Protein AF-A0A073IWF9-F1 (afdb_monomer)

Secondary structure (DSSP, 8-state):
--------HHHHHHHHHHHHHHHHHHHHHHHHHHHHHT--SHHHHHHHHHHHHHHHHHHHHHHHHTT-HHHHHHHHHHHHHHHHHHTSTTTTSS---HHHHHHHHHHHHHHHHHHHHHHHHHH--

Sequence (125 aa):
MRDFAPFDPSLAEIIPAFIQTLERRVIHITSFALAAWDGETLQSVNGSLVGARELLAQIATEAAAAGYPAIGADAGFFIDRIDGYLDGPYADLAICPGDIVWWADYFAQTCYRLLESTQSDQAFG

Structure (mmCIF, N/CA/C/O backbone):
data_AF-A0A073IWF9-F1
#
_entry.id   AF-A0A073IWF9-F1
#
loop_
_atom_site.group_PDB
_atom_site.id
_atom_site.type_symbol
_atom_site.label_atom_id
_atom_site.label_alt_id
_atom_site.label_comp_id
_atom_site.label_asym_id
_atom_site.label_entity_id
_atom_site.label_seq_id
_atom_site.pdbx_PDB_ins_code
_atom_site.Cartn_x
_atom_site.Cartn_y
_atom_site.Cartn_z
_atom_site.occupancy
_atom_site.B_iso_or_equiv
_atom_site.auth_seq_id
_atom_site.auth_comp_id
_atom_site.auth_asym_id
_atom_site.auth_atom_id
_atom_site.pdbx_PDB_model_num
ATOM 1 N N . MET A 1 1 ? -34.729 -8.283 21.427 1.00 37.12 1 MET A N 1
ATOM 2 C CA . MET A 1 1 ? -33.655 -8.255 22.438 1.00 37.12 1 MET A CA 1
ATOM 3 C C . MET A 1 1 ? -32.393 -7.915 21.660 1.00 37.12 1 MET A C 1
ATOM 5 O O . MET A 1 1 ? -32.076 -8.666 20.752 1.00 37.12 1 MET A O 1
ATOM 9 N N . ARG A 1 2 ? -31.825 -6.711 21.824 1.00 44.34 2 ARG A N 1
ATOM 10 C CA . ARG A 1 2 ? -30.601 -6.324 21.100 1.00 44.34 2 ARG A CA 1
ATOM 11 C C . ARG A 1 2 ? -29.451 -7.112 21.721 1.00 44.34 2 ARG A C 1
ATOM 13 O O . ARG A 1 2 ? -29.218 -6.946 22.915 1.00 44.34 2 ARG A O 1
ATOM 20 N N . ASP A 1 3 ? -28.803 -7.965 20.937 1.00 47.59 3 ASP A N 1
ATOM 21 C CA . ASP A 1 3 ? -27.528 -8.566 21.316 1.00 47.59 3 ASP A CA 1
ATOM 22 C C . ASP A 1 3 ? -26.514 -7.435 21.480 1.00 47.59 3 ASP A C 1
ATOM 24 O O . ASP A 1 3 ? -26.097 -6.798 2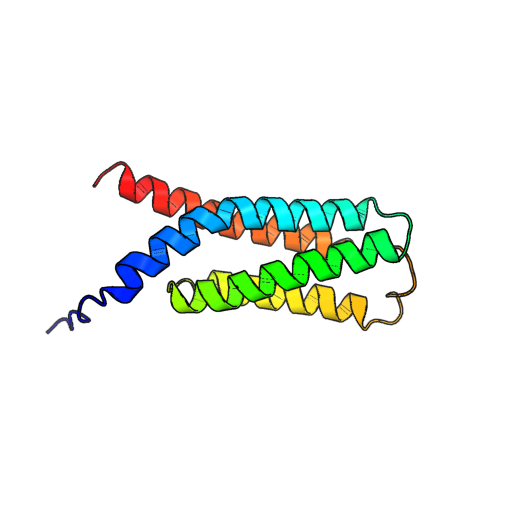0.513 1.00 47.59 3 ASP A O 1
ATOM 28 N N . PHE A 1 4 ? -26.167 -7.140 22.729 1.00 53.38 4 PHE A N 1
ATOM 29 C CA . PHE A 1 4 ? -24.946 -6.415 23.030 1.00 53.38 4 PHE A CA 1
ATOM 30 C C . PHE A 1 4 ? -23.817 -7.419 22.838 1.00 53.38 4 PHE A C 1
ATOM 32 O O . PHE A 1 4 ? -23.651 -8.324 23.657 1.00 53.38 4 PHE A O 1
ATOM 39 N N . ALA A 1 5 ? -23.077 -7.295 21.736 1.00 61.62 5 ALA A N 1
ATOM 40 C CA . ALA A 1 5 ? -21.813 -7.999 21.608 1.00 61.62 5 ALA A CA 1
ATOM 41 C C . ALA A 1 5 ? -20.957 -7.666 22.849 1.00 61.62 5 ALA A C 1
ATOM 43 O O . ALA A 1 5 ? -20.894 -6.492 23.237 1.00 61.62 5 ALA A O 1
ATOM 44 N N . PRO A 1 6 ? -20.363 -8.667 23.522 1.00 58.12 6 PRO A N 1
ATOM 45 C CA . PRO A 1 6 ? -19.529 -8.414 24.686 1.00 58.12 6 PRO A CA 1
ATOM 46 C C . PRO A 1 6 ? -18.359 -7.508 24.287 1.00 58.12 6 PRO A C 1
ATOM 48 O O . PRO A 1 6 ? -17.763 -7.688 23.228 1.00 58.12 6 PRO A O 1
ATOM 51 N N . PHE A 1 7 ? -18.056 -6.523 25.134 1.00 57.12 7 PHE A N 1
ATOM 52 C CA . PHE A 1 7 ? -16.873 -5.676 24.999 1.00 57.12 7 PHE A CA 1
ATOM 53 C C . PHE A 1 7 ? -15.629 -6.569 24.952 1.00 57.12 7 PHE A C 1
ATOM 55 O O . PHE A 1 7 ? -15.349 -7.273 25.924 1.00 57.12 7 PHE A O 1
ATOM 62 N N . ASP A 1 8 ? -14.920 -6.560 23.824 1.00 64.31 8 ASP A N 1
ATOM 63 C CA . ASP A 1 8 ? -13.648 -7.256 23.679 1.00 64.31 8 ASP A CA 1
ATOM 64 C C . ASP A 1 8 ? -12.516 -6.288 24.066 1.00 64.31 8 ASP A C 1
ATOM 66 O O . ASP A 1 8 ? -12.210 -5.367 23.301 1.00 64.31 8 ASP A O 1
ATOM 70 N N . PRO A 1 9 ? -11.898 -6.449 25.250 1.00 62.66 9 PRO A N 1
ATOM 71 C CA . PRO A 1 9 ? -10.820 -5.573 25.696 1.00 62.66 9 PRO A CA 1
ATOM 72 C C . PRO A 1 9 ? -9.603 -5.608 24.761 1.00 62.66 9 PRO A C 1
ATOM 74 O O . PRO A 1 9 ? -8.846 -4.644 24.749 1.00 62.66 9 PRO A O 1
ATOM 77 N N . SER A 1 10 ? -9.431 -6.654 23.940 1.00 68.19 10 SER A N 1
ATOM 78 C CA . SER A 1 10 ? -8.353 -6.695 22.944 1.00 68.19 10 SER A CA 1
ATOM 79 C C . SER A 1 10 ? -8.574 -5.684 21.814 1.00 68.19 10 SER A C 1
ATOM 81 O O . SER A 1 10 ? -7.637 -5.009 21.390 1.00 68.19 10 SER A O 1
ATOM 83 N N . LEU A 1 11 ? -9.824 -5.477 21.386 1.00 70.62 11 LEU A N 1
ATOM 84 C CA . LEU A 1 11 ? -10.159 -4.486 20.360 1.00 70.62 11 LEU A CA 1
ATOM 85 C C . LEU A 1 11 ? -9.968 -3.050 20.861 1.00 70.62 11 LEU A C 1
ATOM 87 O O . LEU A 1 11 ? -9.590 -2.174 20.082 1.00 70.62 11 LEU A O 1
ATOM 91 N N . ALA A 1 12 ? -10.171 -2.817 22.162 1.00 73.44 12 ALA A N 1
ATOM 92 C CA . ALA A 1 12 ? -9.966 -1.512 22.788 1.00 73.44 12 ALA A CA 1
ATOM 93 C C . ALA A 1 12 ? -8.499 -1.042 22.739 1.00 73.44 12 ALA A C 1
ATOM 95 O O . ALA A 1 12 ? -8.248 0.161 22.759 1.00 73.44 12 ALA A O 1
ATOM 96 N N . GLU A 1 13 ? -7.542 -1.967 22.633 1.00 78.12 13 GLU A N 1
ATOM 97 C CA . GLU A 1 13 ? -6.111 -1.664 22.491 1.00 78.12 13 GLU A CA 1
ATOM 98 C C . GLU A 1 13 ? -5.655 -1.677 21.021 1.00 78.12 13 GLU A C 1
ATOM 100 O O . GLU A 1 13 ? -4.821 -0.860 20.621 1.00 78.12 13 GLU A O 1
ATOM 105 N N . ILE A 1 14 ? -6.231 -2.557 20.192 1.00 83.31 14 ILE A N 1
ATOM 106 C CA . ILE A 1 14 ? -5.866 -2.718 18.774 1.00 83.31 14 ILE A CA 1
ATOM 107 C C . ILE A 1 14 ? -6.297 -1.510 17.933 1.00 83.31 14 ILE A C 1
ATOM 109 O O . ILE A 1 14 ? -5.514 -1.021 17.117 1.00 83.31 14 ILE A O 1
ATOM 113 N N . ILE A 1 15 ? -7.521 -1.007 18.128 1.00 85.69 15 ILE A N 1
ATOM 114 C CA . ILE A 1 15 ? -8.069 0.080 17.302 1.00 85.69 15 ILE A CA 1
ATOM 115 C C . ILE A 1 15 ? -7.238 1.371 17.433 1.00 85.69 15 ILE A C 1
ATOM 117 O O . ILE A 1 15 ? -6.803 1.892 16.401 1.00 85.69 15 ILE A O 1
ATOM 121 N N . PRO A 1 16 ? -6.934 1.887 18.644 1.00 87.00 16 PRO A N 1
ATOM 122 C CA . PRO A 1 16 ? -6.127 3.098 18.780 1.00 87.00 16 PRO A CA 1
ATOM 123 C C . PRO A 1 16 ? -4.710 2.940 18.220 1.00 87.00 16 PRO A C 1
ATOM 125 O O . PRO A 1 16 ? -4.192 3.873 17.610 1.00 87.00 16 PRO A O 1
ATOM 128 N N . ALA A 1 17 ? -4.089 1.766 18.388 1.00 88.12 17 ALA A N 1
ATOM 129 C CA . ALA A 1 17 ? -2.750 1.491 17.867 1.00 88.12 17 ALA A CA 1
ATOM 130 C C . ALA A 1 17 ? -2.718 1.476 16.329 1.00 88.12 17 ALA A C 1
ATOM 132 O O . ALA A 1 17 ? -1.823 2.065 15.712 1.00 88.12 17 ALA A O 1
ATOM 133 N N . PHE A 1 18 ? -3.723 0.859 15.702 1.00 91.88 18 PHE A N 1
ATOM 134 C CA . PHE A 1 18 ? -3.888 0.879 14.251 1.00 91.88 18 PHE A CA 1
ATOM 135 C C . PHE A 1 18 ? -4.062 2.314 13.740 1.00 91.88 18 PHE A C 1
ATOM 137 O O . PHE A 1 18 ? -3.294 2.767 12.893 1.00 91.88 18 PHE A O 1
ATOM 144 N N . ILE A 1 19 ? -5.004 3.070 14.314 1.00 92.75 19 ILE A N 1
ATOM 145 C CA . ILE A 1 19 ? -5.282 4.460 13.924 1.00 92.75 19 ILE A CA 1
ATOM 146 C C . ILE A 1 19 ? -4.048 5.358 14.102 1.00 92.75 19 ILE A C 1
ATOM 148 O O . ILE A 1 19 ? -3.715 6.125 13.200 1.00 92.75 19 ILE A O 1
ATOM 152 N N . GLN A 1 20 ? -3.320 5.225 15.216 1.00 90.06 20 GLN A N 1
ATOM 153 C CA . GLN A 1 20 ? -2.123 6.023 15.502 1.00 90.06 20 GLN A CA 1
ATOM 154 C C . GLN A 1 20 ? -0.995 5.800 14.481 1.00 90.06 20 GLN A C 1
ATOM 156 O O . GLN A 1 20 ? -0.203 6.707 14.218 1.00 90.06 20 GLN A O 1
ATOM 161 N N . THR A 1 21 ? -0.889 4.596 13.916 1.00 93.38 21 THR A N 1
ATOM 162 C CA . THR A 1 21 ? 0.171 4.262 12.952 1.00 93.38 21 THR A CA 1
ATOM 163 C C . THR A 1 21 ? -0.263 4.424 11.496 1.00 93.38 21 THR A C 1
ATOM 165 O O . THR A 1 21 ? 0.600 4.603 10.631 1.00 93.38 21 THR A O 1
ATOM 168 N N . LEU A 1 22 ? -1.573 4.422 11.221 1.00 94.69 22 LEU A N 1
ATOM 169 C CA . LEU A 1 22 ? -2.140 4.474 9.875 1.00 94.69 22 LEU A CA 1
ATOM 170 C C . LEU A 1 22 ? -1.688 5.715 9.098 1.00 94.69 22 LEU A C 1
ATOM 172 O O . LEU A 1 22 ? -1.201 5.579 7.979 1.00 94.69 22 LEU A O 1
ATOM 176 N N . GLU A 1 23 ? -1.765 6.905 9.699 1.00 93.75 23 GLU A N 1
ATOM 177 C CA . GLU A 1 23 ? -1.381 8.165 9.042 1.00 93.75 23 GLU A CA 1
ATOM 178 C C . GLU A 1 23 ? 0.061 8.126 8.513 1.00 93.75 23 GLU A C 1
ATOM 180 O O . GLU A 1 23 ? 0.329 8.412 7.345 1.00 93.75 23 GLU A O 1
ATOM 185 N N . ARG A 1 24 ? 1.003 7.691 9.356 1.00 95.69 24 ARG A N 1
ATOM 186 C CA . ARG A 1 24 ? 2.420 7.603 8.985 1.00 95.69 24 ARG A CA 1
ATOM 187 C C . ARG A 1 24 ? 2.653 6.591 7.868 1.00 95.69 24 ARG A C 1
ATOM 189 O O . ARG A 1 24 ? 3.452 6.838 6.969 1.00 95.69 24 ARG A O 1
ATOM 196 N N . ARG A 1 25 ? 1.966 5.448 7.920 1.00 96.94 25 ARG A N 1
ATOM 197 C CA . ARG A 1 25 ? 2.095 4.408 6.894 1.00 96.94 25 ARG A CA 1
ATOM 198 C C . ARG A 1 25 ? 1.529 4.869 5.552 1.00 96.94 25 ARG A C 1
ATOM 200 O O . ARG A 1 25 ? 2.149 4.594 4.532 1.00 96.94 25 ARG A O 1
ATOM 207 N N . VAL A 1 26 ? 0.433 5.628 5.543 1.00 95.88 26 VAL A N 1
ATOM 208 C CA . VAL A 1 26 ? -0.129 6.240 4.323 1.00 95.88 26 VAL A CA 1
ATOM 209 C C . VAL A 1 26 ? 0.854 7.231 3.696 1.00 95.88 26 VAL A C 1
ATOM 211 O O . VAL A 1 26 ? 1.078 7.196 2.485 1.00 95.88 26 VAL A O 1
ATOM 214 N N . ILE A 1 27 ? 1.518 8.057 4.510 1.00 96.25 27 ILE A N 1
ATOM 215 C CA . ILE A 1 27 ? 2.580 8.959 4.034 1.00 96.25 27 ILE A CA 1
ATOM 216 C C . ILE A 1 27 ? 3.729 8.163 3.402 1.00 96.25 27 ILE A C 1
ATOM 218 O O . ILE A 1 27 ? 4.236 8.531 2.344 1.00 96.25 27 ILE A O 1
ATOM 222 N N . HIS A 1 28 ? 4.138 7.046 4.007 1.00 97.56 28 HIS A N 1
ATOM 223 C CA . HIS A 1 28 ? 5.189 6.204 3.433 1.00 97.56 28 HIS A CA 1
ATOM 224 C C . HIS A 1 28 ? 4.753 5.532 2.123 1.00 97.56 28 HIS A C 1
ATOM 226 O O . HIS A 1 28 ? 5.527 5.516 1.172 1.00 97.56 28 HIS A O 1
ATOM 232 N N . ILE A 1 29 ? 3.519 5.025 2.037 1.00 97.62 29 ILE A N 1
ATOM 233 C CA . ILE A 1 29 ? 2.980 4.401 0.816 1.00 97.62 29 ILE A CA 1
ATOM 234 C C . ILE A 1 29 ? 2.926 5.409 -0.336 1.00 97.62 29 ILE A C 1
ATOM 236 O O . ILE A 1 29 ? 3.396 5.117 -1.433 1.00 97.62 29 ILE A O 1
ATOM 240 N N . THR A 1 30 ? 2.407 6.612 -0.086 1.00 96.44 30 THR A N 1
ATOM 241 C CA . THR A 1 30 ? 2.370 7.682 -1.098 1.00 96.44 30 THR A CA 1
ATOM 242 C C . THR A 1 30 ? 3.775 8.130 -1.501 1.00 96.44 30 THR A C 1
ATOM 244 O O . THR A 1 30 ? 4.033 8.336 -2.685 1.00 96.44 30 THR A O 1
ATOM 247 N N . SER A 1 31 ? 4.717 8.180 -0.553 1.00 97.38 31 SER A N 1
ATOM 248 C CA . SER A 1 31 ? 6.129 8.465 -0.842 1.00 97.38 31 SER A CA 1
ATOM 249 C C . SER A 1 31 ? 6.770 7.388 -1.720 1.00 97.38 31 SER A C 1
ATOM 251 O O . SER A 1 31 ? 7.501 7.724 -2.646 1.00 97.38 31 SER A O 1
ATOM 253 N N . PHE A 1 32 ? 6.478 6.106 -1.482 1.00 98.06 32 PHE A N 1
ATOM 254 C CA . PHE A 1 32 ? 6.939 5.021 -2.350 1.00 98.06 32 PHE A CA 1
ATOM 255 C C . PHE A 1 32 ? 6.338 5.111 -3.754 1.00 98.06 32 PHE A C 1
ATOM 257 O O . PHE A 1 32 ? 7.059 4.939 -4.731 1.00 98.06 32 PHE A O 1
ATOM 264 N N . ALA A 1 33 ? 5.046 5.417 -3.877 1.00 96.06 33 ALA A N 1
ATOM 265 C CA . ALA A 1 33 ? 4.410 5.579 -5.183 1.00 96.06 33 ALA A CA 1
ATOM 266 C C . ALA A 1 33 ? 5.029 6.739 -5.984 1.00 96.06 33 ALA A C 1
ATOM 268 O O . ALA A 1 33 ? 5.305 6.580 -7.173 1.00 96.06 33 ALA A O 1
ATOM 269 N N . LEU A 1 34 ? 5.315 7.871 -5.330 1.00 96.81 34 LEU A N 1
ATOM 270 C CA . LEU A 1 34 ? 6.020 9.002 -5.943 1.00 96.81 34 LEU A CA 1
ATOM 271 C C . LEU A 1 34 ? 7.470 8.653 -6.304 1.00 96.81 34 LEU A C 1
ATOM 273 O O . LEU A 1 34 ? 7.901 8.924 -7.417 1.00 96.81 34 LEU A O 1
ATOM 277 N N . ALA A 1 35 ? 8.206 7.985 -5.413 1.00 97.25 35 ALA A N 1
ATOM 278 C CA . ALA A 1 35 ? 9.575 7.546 -5.691 1.00 97.25 35 ALA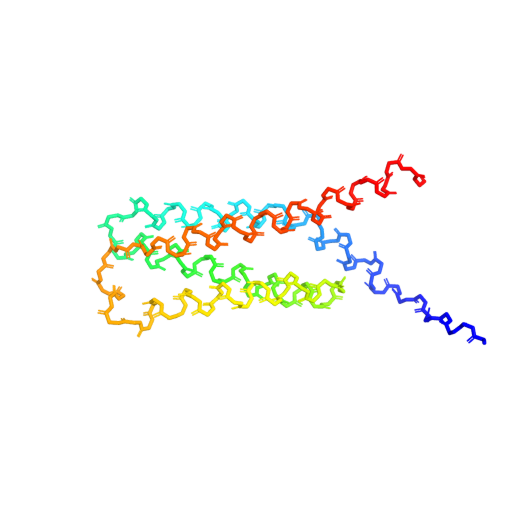 A CA 1
ATOM 279 C C . ALA A 1 35 ? 9.649 6.517 -6.836 1.00 97.25 35 ALA A C 1
ATOM 281 O O . ALA A 1 35 ? 10.639 6.473 -7.568 1.00 97.25 35 ALA A O 1
ATOM 282 N N . ALA A 1 36 ? 8.604 5.704 -7.013 1.00 97.31 36 ALA A N 1
ATOM 283 C CA . ALA A 1 36 ? 8.470 4.840 -8.175 1.00 97.31 36 ALA A CA 1
ATOM 284 C C . ALA A 1 36 ? 8.165 5.652 -9.442 1.00 97.31 36 ALA A C 1
ATOM 286 O O . ALA A 1 36 ? 8.761 5.391 -10.481 1.00 97.31 36 ALA A O 1
ATOM 287 N N . TRP A 1 37 ? 7.265 6.635 -9.362 1.00 97.38 37 TRP A N 1
ATOM 288 C CA . TRP A 1 37 ? 6.908 7.514 -10.481 1.00 97.38 37 TRP A CA 1
ATOM 289 C C . TRP A 1 37 ? 8.093 8.329 -11.012 1.00 97.38 37 TRP A C 1
ATOM 291 O O . TRP A 1 37 ? 8.305 8.377 -12.220 1.00 97.38 37 TRP A O 1
ATOM 301 N N . ASP A 1 38 ? 8.893 8.898 -10.111 1.00 97.12 38 ASP A N 1
ATOM 302 C CA . ASP A 1 38 ? 10.088 9.684 -10.442 1.00 97.12 38 ASP A CA 1
ATOM 303 C C . ASP A 1 38 ? 11.334 8.807 -10.685 1.00 97.12 38 ASP A C 1
ATOM 305 O O . ASP A 1 38 ? 12.426 9.309 -10.953 1.00 97.12 38 ASP A O 1
ATOM 309 N N . GLY A 1 39 ? 11.205 7.485 -10.547 1.00 96.06 39 GLY A N 1
ATOM 310 C CA . GLY A 1 39 ? 12.320 6.553 -10.625 1.00 96.06 39 GLY A CA 1
ATOM 311 C C . GLY A 1 39 ? 12.818 6.341 -12.054 1.00 96.06 39 GLY A C 1
ATOM 312 O O . GLY A 1 39 ? 12.063 5.948 -12.933 1.00 96.06 39 GLY A O 1
ATOM 313 N N . GLU A 1 40 ? 14.127 6.491 -12.267 1.00 95.19 40 GLU A N 1
ATOM 314 C CA . GLU A 1 40 ? 14.768 6.262 -13.578 1.00 95.19 40 GLU A CA 1
ATOM 315 C C . GLU A 1 40 ? 15.482 4.899 -13.681 1.00 95.19 40 GLU A C 1
ATOM 317 O O . GLU A 1 40 ? 16.076 4.559 -14.704 1.00 95.19 40 GLU A O 1
ATOM 322 N N . THR A 1 41 ? 15.467 4.102 -12.608 1.00 97.31 41 THR A N 1
ATOM 323 C CA . THR A 1 41 ? 16.131 2.790 -12.555 1.00 97.31 41 THR A CA 1
ATOM 324 C C . THR A 1 41 ? 15.182 1.712 -12.060 1.00 97.31 41 THR A C 1
ATOM 326 O O . THR A 1 41 ? 14.297 1.984 -11.250 1.00 97.31 41 THR A O 1
ATOM 329 N N . LEU A 1 42 ? 15.417 0.462 -12.470 1.00 96.56 42 LEU A N 1
ATOM 330 C CA . LEU A 1 42 ? 14.625 -0.680 -12.001 1.00 96.56 42 LEU A CA 1
ATOM 331 C C . LEU A 1 42 ? 14.615 -0.806 -10.485 1.00 96.56 42 LEU A C 1
ATOM 333 O O . LEU A 1 42 ? 13.575 -1.072 -9.895 1.00 96.56 42 LEU A O 1
ATOM 337 N N . GLN A 1 43 ? 15.759 -0.566 -9.847 1.00 96.31 43 GLN A N 1
ATOM 338 C CA . GLN A 1 43 ? 15.848 -0.599 -8.394 1.00 96.31 43 GLN A CA 1
ATOM 339 C C . GLN A 1 43 ? 14.995 0.501 -7.749 1.00 96.31 43 GLN A C 1
ATOM 341 O O . GLN A 1 43 ? 14.351 0.243 -6.736 1.00 96.31 43 GLN A O 1
ATOM 346 N N . SER A 1 44 ? 14.972 1.707 -8.328 1.00 96.50 44 SER A N 1
ATOM 347 C CA . SER A 1 44 ? 14.158 2.821 -7.825 1.00 96.50 44 SER A CA 1
ATOM 348 C C . SER A 1 44 ? 12.669 2.546 -7.986 1.00 96.50 44 SER A C 1
ATOM 350 O O . SER A 1 44 ? 11.912 2.770 -7.046 1.00 96.50 44 SER A O 1
ATOM 352 N N . VAL A 1 45 ? 12.251 2.032 -9.145 1.00 97.75 45 VAL A N 1
ATOM 353 C CA . VAL A 1 45 ? 10.841 1.745 -9.422 1.00 97.75 45 VAL A CA 1
ATOM 354 C C . VAL A 1 45 ? 10.393 0.524 -8.627 1.00 97.75 45 VAL A C 1
ATOM 356 O O . VAL A 1 45 ? 9.603 0.644 -7.694 1.00 97.75 45 VAL A O 1
ATOM 359 N N . ASN A 1 46 ? 10.954 -0.648 -8.917 1.00 98.12 46 ASN A N 1
ATOM 360 C CA . ASN A 1 46 ? 10.473 -1.906 -8.350 1.00 98.12 46 ASN A CA 1
ATOM 361 C C . ASN A 1 46 ? 10.762 -1.998 -6.849 1.00 98.12 46 ASN A C 1
ATOM 363 O O . ASN A 1 46 ? 9.928 -2.500 -6.103 1.00 98.12 46 ASN A O 1
ATOM 367 N N . GLY A 1 47 ? 11.896 -1.466 -6.379 1.00 97.69 47 GLY A N 1
ATOM 368 C CA . GLY A 1 47 ? 12.206 -1.419 -4.949 1.00 97.69 47 GLY A CA 1
ATOM 369 C C . GLY A 1 47 ? 11.202 -0.574 -4.163 1.00 97.69 47 GLY A C 1
ATOM 370 O O . GLY A 1 47 ? 10.751 -0.992 -3.097 1.00 97.69 47 GLY A O 1
ATOM 371 N N . SER A 1 48 ? 10.790 0.571 -4.714 1.00 98.12 48 SER A N 1
ATOM 372 C CA . SER A 1 48 ? 9.746 1.405 -4.108 1.00 98.12 48 SER A CA 1
ATOM 373 C C . SER A 1 48 ? 8.392 0.699 -4.088 1.00 98.12 48 SER A C 1
ATOM 375 O O . SER A 1 48 ? 7.713 0.704 -3.063 1.00 98.12 48 SER A O 1
ATOM 377 N N . LEU A 1 49 ? 8.013 0.037 -5.185 1.00 98.12 49 LEU A N 1
ATOM 378 C CA . LEU A 1 49 ? 6.752 -0.706 -5.257 1.00 98.12 49 LEU A CA 1
ATOM 379 C C . LEU A 1 49 ? 6.706 -1.886 -4.279 1.00 98.12 49 LEU A C 1
ATOM 381 O O . LEU A 1 49 ? 5.685 -2.092 -3.626 1.00 98.12 49 LEU A O 1
ATOM 385 N N . VAL A 1 50 ? 7.814 -2.612 -4.108 1.00 98.38 50 VAL A N 1
ATOM 386 C CA . VAL A 1 50 ? 7.933 -3.660 -3.081 1.00 98.38 50 VAL A CA 1
ATOM 387 C C . VAL A 1 50 ? 7.768 -3.067 -1.679 1.00 98.38 50 VAL A C 1
ATOM 389 O O . VAL A 1 50 ? 7.009 -3.609 -0.877 1.00 98.38 50 VAL A O 1
ATOM 392 N N . GLY A 1 51 ? 8.389 -1.917 -1.396 1.00 98.06 51 GLY A N 1
ATOM 393 C CA . GLY A 1 51 ? 8.215 -1.219 -0.118 1.00 98.06 51 GLY A CA 1
ATOM 394 C C . GLY A 1 51 ? 6.763 -0.805 0.153 1.00 98.06 51 GLY A C 1
ATOM 395 O O . GLY A 1 51 ? 6.251 -1.004 1.258 1.00 98.06 51 GLY A O 1
ATOM 396 N N . ALA A 1 52 ? 6.062 -0.285 -0.860 1.00 98.25 52 ALA A N 1
ATOM 397 C CA . ALA A 1 52 ? 4.637 0.030 -0.757 1.00 98.25 52 ALA A CA 1
ATOM 398 C C . ALA A 1 52 ? 3.799 -1.227 -0.480 1.00 98.25 52 ALA A C 1
ATOM 400 O O . ALA A 1 52 ? 2.973 -1.232 0.435 1.00 98.25 52 ALA A O 1
ATOM 401 N N . ARG A 1 53 ? 4.047 -2.306 -1.229 1.00 98.44 53 ARG A N 1
ATOM 402 C CA . ARG A 1 53 ? 3.361 -3.596 -1.094 1.00 98.44 53 ARG A CA 1
ATOM 403 C C . ARG A 1 53 ? 3.478 -4.175 0.314 1.00 98.44 53 ARG A C 1
ATOM 405 O O . ARG A 1 53 ? 2.484 -4.630 0.874 1.00 98.44 53 ARG A O 1
ATOM 412 N N . GLU A 1 54 ? 4.673 -4.151 0.900 1.00 98.31 54 GLU A N 1
ATOM 413 C CA . GLU A 1 54 ? 4.906 -4.659 2.256 1.00 98.31 54 GLU A CA 1
ATOM 414 C C . GLU A 1 54 ? 4.097 -3.890 3.308 1.00 98.31 54 GLU A C 1
ATOM 416 O O . GLU A 1 54 ? 3.488 -4.500 4.191 1.00 98.31 54 GLU A O 1
ATOM 421 N N . LEU A 1 55 ? 4.041 -2.558 3.200 1.00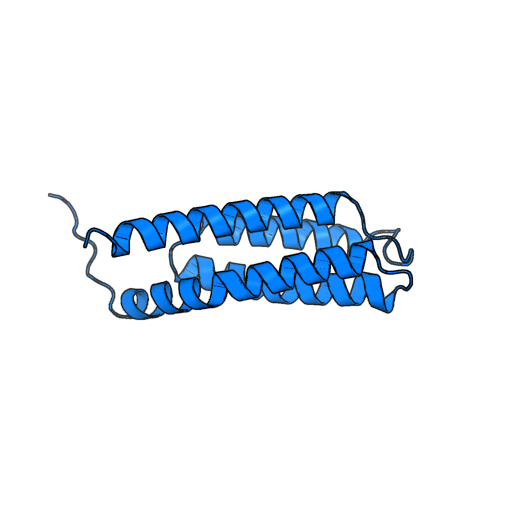 97.81 55 LEU A N 1
ATOM 422 C CA . LEU A 1 55 ? 3.228 -1.732 4.096 1.00 97.81 55 LEU A CA 1
ATOM 423 C C . LEU A 1 55 ? 1.729 -1.968 3.896 1.00 97.81 55 LEU A C 1
ATOM 425 O O . LEU A 1 55 ? 0.995 -2.062 4.880 1.00 97.81 55 LEU A O 1
ATOM 429 N N . LEU A 1 56 ? 1.272 -2.103 2.651 1.00 98.44 56 LEU A N 1
ATOM 430 C CA . LEU A 1 56 ? -0.125 -2.416 2.348 1.00 98.44 56 LEU A CA 1
ATOM 431 C C . LEU A 1 56 ? -0.534 -3.768 2.942 1.00 98.44 56 LEU A C 1
ATOM 433 O O . LEU A 1 56 ? -1.611 -3.870 3.521 1.00 98.44 56 LEU A O 1
ATOM 437 N N . ALA A 1 57 ? 0.330 -4.785 2.876 1.00 97.88 57 ALA A N 1
ATOM 438 C CA . ALA A 1 57 ? 0.042 -6.106 3.436 1.00 97.88 57 ALA A CA 1
ATOM 439 C C . ALA A 1 57 ? -0.091 -6.073 4.970 1.00 97.88 57 ALA A C 1
ATOM 441 O O . ALA A 1 57 ? -0.976 -6.723 5.541 1.00 97.88 57 ALA A O 1
ATOM 442 N N . GLN A 1 58 ? 0.749 -5.277 5.641 1.00 96.62 58 GLN A N 1
ATOM 443 C CA . GLN A 1 58 ? 0.631 -5.026 7.081 1.00 96.62 58 GLN A CA 1
ATOM 444 C C . GLN A 1 58 ? -0.694 -4.327 7.405 1.00 96.62 58 GLN A C 1
ATOM 446 O O . GLN A 1 58 ? -1.433 -4.794 8.271 1.00 96.62 58 GLN A O 1
ATOM 451 N N . ILE A 1 59 ? -1.040 -3.265 6.665 1.00 96.62 59 ILE A N 1
ATOM 452 C CA . ILE A 1 59 ? -2.313 -2.557 6.850 1.00 96.62 59 ILE A CA 1
ATOM 453 C C . ILE A 1 59 ? -3.497 -3.491 6.609 1.00 96.62 59 ILE A C 1
ATOM 455 O O . ILE A 1 59 ? -4.422 -3.482 7.410 1.00 96.62 59 ILE A O 1
ATOM 459 N N . ALA A 1 60 ? -3.480 -4.317 5.563 1.00 96.06 60 ALA A N 1
ATOM 460 C CA . ALA A 1 60 ? -4.578 -5.231 5.263 1.00 96.06 60 ALA A CA 1
ATOM 461 C C . ALA A 1 60 ? -4.842 -6.215 6.410 1.00 96.06 60 ALA A C 1
ATOM 463 O O . ALA A 1 60 ? -5.990 -6.428 6.806 1.00 96.06 60 ALA A O 1
ATOM 464 N N . THR A 1 61 ? -3.765 -6.759 6.980 1.00 92.88 61 THR A N 1
ATOM 465 C CA . THR A 1 61 ? -3.828 -7.685 8.116 1.00 92.88 61 THR A CA 1
ATOM 466 C C . THR A 1 61 ? -4.365 -6.993 9.369 1.00 92.88 61 THR A C 1
ATOM 468 O O . THR A 1 61 ? -5.282 -7.494 10.021 1.00 92.88 61 THR A O 1
ATOM 471 N N . GLU A 1 62 ? -3.824 -5.822 9.702 1.00 93.94 62 GLU A N 1
ATOM 472 C CA . GLU A 1 62 ? -4.197 -5.097 10.917 1.00 93.94 62 GLU A CA 1
ATOM 473 C C . GLU A 1 62 ? -5.585 -4.454 10.820 1.00 93.94 62 GLU A C 1
ATOM 475 O O . GLU A 1 62 ? -6.327 -4.454 11.799 1.00 93.94 62 GLU A O 1
ATOM 480 N N . ALA A 1 63 ? -5.984 -3.970 9.643 1.00 93.62 63 ALA A N 1
ATOM 481 C CA . ALA A 1 63 ? -7.294 -3.370 9.416 1.00 93.62 63 ALA A CA 1
ATOM 482 C C . ALA A 1 63 ? -8.423 -4.382 9.647 1.00 93.62 63 ALA A C 1
ATOM 484 O O . ALA A 1 63 ? -9.442 -4.036 10.241 1.00 93.62 63 ALA A O 1
ATOM 485 N N . ALA A 1 64 ? -8.238 -5.642 9.239 1.00 87.50 64 ALA A N 1
ATOM 486 C CA . ALA A 1 64 ? -9.196 -6.704 9.532 1.00 87.50 64 ALA A CA 1
ATOM 487 C C . ALA A 1 64 ? -9.328 -6.948 11.046 1.00 87.50 64 ALA A C 1
ATOM 489 O O . ALA A 1 64 ? -10.445 -7.034 11.556 1.00 87.50 64 ALA A O 1
ATOM 490 N N . ALA A 1 65 ? -8.203 -6.996 11.768 1.00 88.62 65 ALA A N 1
ATOM 491 C CA . ALA A 1 65 ? -8.187 -7.171 13.222 1.00 88.62 65 ALA A CA 1
ATOM 492 C C . ALA A 1 65 ? -8.783 -5.968 13.977 1.00 88.62 65 ALA A C 1
ATOM 494 O O . ALA A 1 65 ? -9.422 -6.145 15.009 1.00 88.62 65 ALA A O 1
ATOM 495 N N . ALA A 1 66 ? -8.617 -4.756 13.446 1.00 89.44 66 ALA A N 1
ATOM 496 C CA . ALA A 1 66 ? -9.148 -3.517 14.009 1.00 89.44 66 ALA A CA 1
ATOM 497 C C . ALA A 1 66 ? -10.611 -3.227 13.610 1.00 89.44 66 ALA A C 1
ATOM 499 O O . ALA A 1 66 ? -11.159 -2.201 14.000 1.00 89.44 66 ALA A O 1
ATOM 500 N N . GLY A 1 67 ? -11.267 -4.101 12.836 1.00 90.75 67 GLY A N 1
ATOM 501 C CA . GLY A 1 67 ? -12.669 -3.914 12.441 1.00 90.75 67 GLY A CA 1
ATOM 502 C C . GLY A 1 67 ? -12.891 -2.942 11.274 1.00 90.75 67 GLY A C 1
ATOM 503 O O . GLY A 1 67 ? -14.012 -2.477 11.074 1.00 90.75 67 GLY A O 1
ATOM 504 N N . TYR A 1 68 ? -11.863 -2.680 10.461 1.00 93.25 68 TYR A N 1
ATOM 505 C CA . TYR A 1 68 ? -11.910 -1.850 9.250 1.00 93.25 68 TYR A CA 1
ATOM 506 C C . TYR A 1 68 ? -11.732 -2.684 7.963 1.00 93.25 68 TYR A C 1
ATOM 508 O O . TYR A 1 68 ? -10.790 -2.460 7.198 1.00 93.25 68 TYR A O 1
ATOM 516 N N . PRO A 1 69 ? -12.632 -3.641 7.657 1.00 92.38 69 PRO A N 1
ATOM 517 C CA . PRO A 1 69 ? -12.450 -4.573 6.540 1.00 92.38 69 PRO A CA 1
ATOM 518 C C . PRO A 1 69 ? -12.394 -3.886 5.168 1.00 92.38 69 PRO A C 1
ATOM 520 O O . PRO A 1 69 ? -11.739 -4.398 4.267 1.00 92.38 69 PRO A O 1
ATOM 523 N N . ALA A 1 70 ? -13.031 -2.721 5.004 1.00 93.38 70 ALA A N 1
ATOM 524 C CA . ALA A 1 70 ? -12.970 -1.949 3.762 1.00 93.38 70 ALA A CA 1
ATOM 525 C C . ALA A 1 70 ? -11.556 -1.410 3.478 1.00 93.38 70 ALA A C 1
ATOM 527 O O . ALA A 1 70 ? -11.081 -1.525 2.356 1.00 93.38 70 ALA A O 1
ATOM 528 N N . ILE A 1 71 ? -10.851 -0.914 4.505 1.00 96.38 71 ILE A N 1
ATOM 529 C CA . ILE A 1 71 ? -9.451 -0.478 4.371 1.00 96.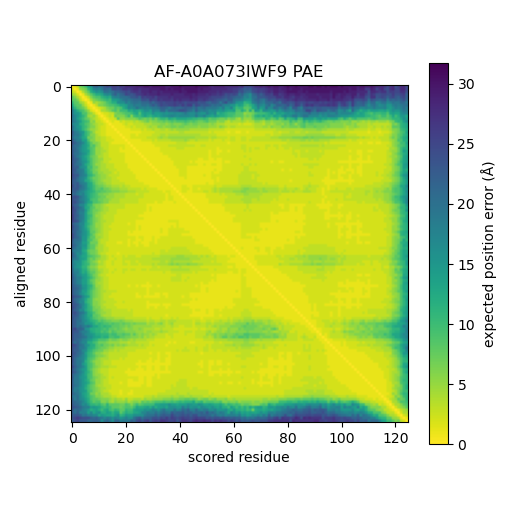38 71 ILE A CA 1
ATOM 530 C C . ILE A 1 71 ? -8.569 -1.659 3.975 1.00 96.38 71 ILE A C 1
ATOM 532 O O . ILE A 1 71 ? -7.708 -1.527 3.110 1.00 96.38 71 ILE A O 1
ATOM 536 N N . GLY A 1 72 ? -8.797 -2.825 4.587 1.00 96.50 72 GLY A N 1
ATOM 537 C CA . GLY A 1 72 ? -8.045 -4.025 4.241 1.00 96.50 72 GLY A CA 1
ATOM 538 C C . GLY A 1 72 ? -8.317 -4.519 2.820 1.00 96.50 72 GLY A C 1
ATOM 539 O O . GLY A 1 72 ? -7.384 -4.931 2.135 1.00 96.50 72 GLY A O 1
ATOM 540 N N . ALA A 1 73 ? -9.563 -4.422 2.351 1.00 96.56 73 ALA A N 1
ATOM 541 C CA . ALA A 1 73 ? -9.924 -4.749 0.976 1.00 96.56 73 ALA A CA 1
ATOM 542 C C . ALA A 1 73 ? -9.261 -3.795 -0.029 1.00 96.56 73 ALA A C 1
ATOM 544 O O . ALA A 1 73 ? -8.651 -4.265 -0.986 1.00 96.56 73 ALA A O 1
ATOM 545 N N . ASP A 1 74 ? -9.307 -2.482 0.214 1.00 97.69 74 ASP A N 1
ATOM 546 C CA . ASP A 1 74 ? -8.661 -1.486 -0.651 1.00 97.69 74 ASP A CA 1
ATOM 547 C C . ASP A 1 74 ? -7.137 -1.674 -0.690 1.00 97.69 74 ASP A C 1
ATOM 549 O O . ASP A 1 74 ? -6.532 -1.601 -1.760 1.00 97.69 74 ASP A O 1
ATOM 553 N N . ALA A 1 75 ? -6.514 -1.992 0.452 1.00 98.00 75 ALA A N 1
ATOM 554 C CA . ALA A 1 75 ? -5.094 -2.333 0.508 1.00 98.00 75 ALA A CA 1
ATOM 555 C C . ALA A 1 75 ? -4.777 -3.593 -0.315 1.00 98.00 75 ALA A C 1
ATOM 557 O O . ALA A 1 75 ? -3.792 -3.612 -1.050 1.00 98.00 75 ALA A O 1
ATOM 558 N N . GLY A 1 76 ? -5.628 -4.622 -0.235 1.00 97.88 76 GLY A N 1
ATOM 559 C CA . GLY A 1 76 ? -5.521 -5.838 -1.045 1.00 97.88 76 GLY A CA 1
ATOM 560 C C . GLY A 1 76 ? -5.620 -5.560 -2.545 1.00 97.88 76 GLY A C 1
ATOM 561 O O . GLY A 1 76 ? 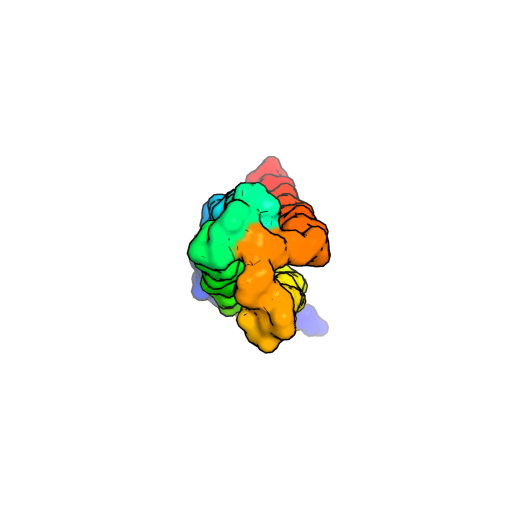-4.749 -5.977 -3.302 1.00 97.88 76 GLY A O 1
ATOM 562 N N . PHE A 1 77 ? -6.614 -4.777 -2.972 1.00 97.62 77 PHE A N 1
ATOM 563 C CA . PHE A 1 77 ? -6.740 -4.386 -4.377 1.00 97.62 77 PHE A CA 1
ATOM 564 C C . PHE A 1 77 ? -5.527 -3.605 -4.871 1.00 97.62 77 PHE A C 1
ATOM 566 O O . PHE A 1 77 ? -5.105 -3.791 -6.009 1.00 97.62 77 PHE A O 1
ATOM 573 N N . PHE A 1 78 ? -4.945 -2.747 -4.033 1.00 98.25 78 PHE A N 1
ATOM 574 C CA . PHE A 1 78 ? -3.744 -2.019 -4.414 1.00 98.25 78 PHE A CA 1
ATOM 575 C C . PHE A 1 78 ? -2.522 -2.952 -4.532 1.00 98.25 78 PHE A C 1
ATOM 577 O O . PHE A 1 78 ? -1.749 -2.835 -5.484 1.00 98.25 78 PHE A O 1
ATOM 584 N N . ILE A 1 79 ? -2.381 -3.938 -3.639 1.00 98.50 79 ILE A N 1
ATOM 585 C CA . ILE A 1 79 ? -1.354 -4.987 -3.761 1.00 98.50 79 ILE A CA 1
ATOM 586 C C . ILE A 1 79 ? -1.492 -5.730 -5.091 1.00 98.50 79 ILE A C 1
ATOM 588 O O . ILE A 1 79 ? -0.498 -5.862 -5.797 1.00 98.50 79 ILE A O 1
ATOM 592 N N . ASP A 1 80 ? -2.705 -6.126 -5.486 1.00 98.12 80 ASP A N 1
ATOM 593 C CA . ASP A 1 80 ? -2.933 -6.836 -6.753 1.00 98.12 80 ASP A CA 1
ATOM 594 C C . ASP A 1 80 ? -2.471 -6.020 -7.973 1.00 98.12 80 ASP A C 1
ATOM 596 O O . ASP A 1 80 ? -2.011 -6.575 -8.973 1.00 98.12 80 ASP A O 1
ATOM 600 N N . ARG A 1 81 ? -2.566 -4.686 -7.906 1.00 97.56 81 ARG A N 1
ATOM 601 C CA . ARG A 1 81 ? -2.087 -3.782 -8.965 1.00 97.56 81 ARG A CA 1
ATOM 602 C C . ARG A 1 81 ? -0.571 -3.725 -9.020 1.00 97.56 81 ARG A C 1
ATOM 604 O O . ARG A 1 81 ? -0.007 -3.748 -10.113 1.00 97.56 81 ARG A O 1
ATOM 611 N N . ILE A 1 82 ? 0.071 -3.654 -7.856 1.00 98.06 82 ILE A N 1
ATOM 612 C CA . ILE A 1 82 ? 1.529 -3.695 -7.746 1.00 98.06 82 ILE A CA 1
ATOM 613 C C . ILE A 1 82 ? 2.049 -5.040 -8.262 1.00 98.06 82 ILE A C 1
ATOM 615 O O . ILE A 1 82 ? 2.933 -5.052 -9.115 1.00 98.06 82 ILE A O 1
ATOM 619 N N . ASP A 1 83 ? 1.464 -6.149 -7.815 1.00 98.06 83 ASP A N 1
ATOM 620 C CA . ASP A 1 83 ? 1.867 -7.503 -8.209 1.00 98.06 83 ASP A CA 1
ATOM 621 C C . ASP A 1 83 ? 1.637 -7.724 -9.707 1.00 98.06 83 ASP A C 1
ATOM 623 O O . ASP A 1 83 ? 2.529 -8.194 -10.409 1.00 98.06 83 ASP A O 1
ATOM 627 N N . GLY A 1 84 ? 0.507 -7.256 -10.246 1.00 96.94 84 GLY A N 1
ATOM 628 C CA . GLY A 1 84 ? 0.238 -7.301 -11.683 1.00 96.94 84 GLY A CA 1
ATOM 629 C C . GLY A 1 84 ? 1.268 -6.551 -12.539 1.00 96.94 84 GLY A C 1
ATOM 630 O O . GLY A 1 84 ? 1.511 -6.943 -13.682 1.00 96.94 84 GLY A O 1
ATOM 631 N N . TYR A 1 85 ? 1.890 -5.494 -12.007 1.00 95.81 85 TYR A N 1
ATOM 632 C CA . TYR A 1 85 ? 3.007 -4.822 -12.669 1.00 95.81 85 TYR A CA 1
ATOM 633 C C . TYR A 1 85 ? 4.329 -5.575 -12.479 1.00 95.81 85 TYR A C 1
ATOM 635 O O . TYR A 1 85 ? 5.013 -5.826 -13.468 1.00 95.81 85 TYR A O 1
ATOM 643 N N . LEU A 1 86 ? 4.680 -5.937 -11.239 1.00 96.69 86 LEU A N 1
ATOM 644 C CA . LEU A 1 86 ? 5.964 -6.565 -10.900 1.00 96.69 86 LEU A CA 1
ATOM 645 C C . LEU A 1 86 ? 6.141 -7.951 -11.536 1.00 96.69 86 LEU A C 1
ATOM 647 O O . LEU A 1 86 ? 7.259 -8.310 -11.901 1.00 96.69 86 LEU A O 1
ATOM 65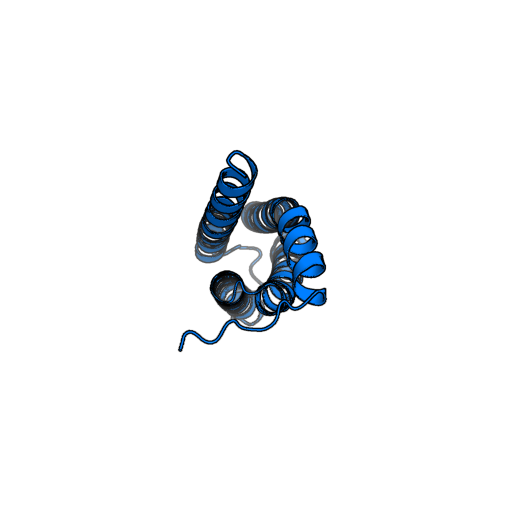1 N N . ASP A 1 87 ? 5.049 -8.692 -11.718 1.00 96.88 87 ASP A N 1
ATOM 652 C CA . ASP A 1 87 ? 5.029 -9.986 -12.411 1.00 96.88 87 ASP A CA 1
ATOM 653 C C . ASP A 1 87 ? 4.695 -9.844 -13.911 1.00 96.88 87 ASP A C 1
ATOM 655 O O . ASP A 1 87 ? 4.609 -10.828 -14.652 1.00 96.88 87 ASP A O 1
ATOM 659 N N . GLY A 1 88 ? 4.471 -8.610 -14.370 1.00 94.12 88 GLY A N 1
ATOM 660 C CA . GLY A 1 88 ? 4.048 -8.287 -15.722 1.00 94.12 88 GLY A CA 1
ATOM 661 C C . GLY A 1 88 ? 5.198 -8.203 -16.734 1.00 94.12 88 GLY A C 1
ATOM 662 O O . GLY A 1 88 ? 6.372 -8.104 -16.378 1.00 94.12 88 GLY A O 1
ATOM 663 N N . PRO A 1 89 ? 4.876 -8.150 -18.040 1.00 93.12 89 PRO A N 1
ATOM 664 C CA . PRO A 1 89 ? 5.867 -8.092 -19.119 1.00 93.12 89 PRO A CA 1
ATOM 665 C C . PRO A 1 89 ? 6.637 -6.764 -19.195 1.00 93.12 89 PRO A C 1
ATOM 667 O O . PRO A 1 89 ? 7.492 -6.616 -20.060 1.00 93.12 89 PRO A O 1
ATOM 670 N N . TYR A 1 90 ? 6.289 -5.791 -18.350 1.00 89.81 90 TYR A N 1
ATOM 671 C CA . TYR A 1 90 ? 6.900 -4.464 -18.304 1.00 89.81 90 TYR A CA 1
ATOM 672 C C . TYR A 1 90 ? 7.677 -4.220 -17.006 1.00 89.81 90 TYR A C 1
ATOM 674 O O . TYR A 1 90 ? 8.152 -3.111 -16.796 1.00 89.81 90 TYR A O 1
ATOM 682 N N . ALA A 1 91 ? 7.819 -5.230 -16.141 1.00 91.56 91 ALA A N 1
ATOM 683 C CA . ALA A 1 91 ? 8.526 -5.106 -14.867 1.00 91.56 91 ALA A CA 1
ATOM 684 C C . ALA A 1 91 ? 10.024 -4.789 -15.025 1.00 91.56 91 ALA A C 1
ATOM 686 O O . ALA A 1 91 ? 10.663 -4.308 -14.090 1.00 91.56 91 ALA A O 1
ATOM 687 N N . ASP A 1 92 ? 10.596 -5.082 -16.194 1.00 93.12 92 ASP A N 1
ATOM 688 C CA . ASP A 1 92 ? 11.977 -4.783 -16.580 1.00 93.12 92 ASP A CA 1
ATOM 689 C C . ASP A 1 92 ? 12.122 -3.434 -17.304 1.00 93.12 92 ASP A C 1
ATOM 691 O O . ASP A 1 92 ? 13.232 -3.034 -17.672 1.00 93.12 92 ASP A O 1
ATOM 695 N N . LEU A 1 93 ? 11.024 -2.690 -17.443 1.00 88.31 93 LEU A N 1
ATOM 696 C CA . LEU A 1 93 ? 11.028 -1.295 -17.844 1.00 88.31 93 LEU A CA 1
ATOM 697 C C . LEU A 1 93 ? 11.006 -0.468 -16.561 1.00 88.31 93 LEU A C 1
ATOM 699 O O . LEU A 1 93 ? 10.129 -0.634 -15.727 1.00 88.31 93 LEU A O 1
ATOM 703 N N . ALA A 1 94 ? 11.978 0.421 -16.367 1.00 93.44 94 ALA A N 1
ATOM 704 C CA . ALA A 1 94 ? 12.018 1.324 -15.215 1.00 93.44 94 ALA A CA 1
ATOM 705 C C . ALA A 1 94 ? 10.940 2.422 -15.336 1.00 93.44 94 ALA A C 1
ATOM 707 O O . ALA A 1 94 ? 11.257 3.602 -15.430 1.00 93.44 94 ALA A O 1
ATOM 708 N N . ILE A 1 95 ? 9.669 2.025 -15.425 1.00 93.69 95 ILE A N 1
ATOM 709 C CA . ILE A 1 95 ? 8.529 2.887 -15.724 1.00 93.69 95 ILE A CA 1
ATOM 710 C C . ILE A 1 95 ? 7.378 2.499 -14.802 1.00 93.69 95 ILE A C 1
ATOM 712 O O . ILE A 1 95 ? 6.722 1.477 -14.996 1.00 93.69 95 ILE A O 1
ATOM 716 N N . CYS A 1 96 ? 7.090 3.353 -13.825 1.00 94.81 96 CYS A N 1
ATOM 717 C CA . CYS A 1 96 ? 5.930 3.176 -12.963 1.00 94.81 96 CYS A CA 1
ATOM 718 C C . CYS A 1 96 ? 4.620 3.410 -13.746 1.00 94.81 96 CYS A C 1
ATOM 720 O O . CYS A 1 96 ? 4.465 4.455 -14.389 1.00 94.81 96 CYS A O 1
ATOM 722 N N . PRO A 1 97 ? 3.642 2.490 -13.690 1.00 94.31 97 PRO A N 1
ATOM 723 C CA . PRO A 1 97 ? 2.338 2.701 -14.308 1.00 94.31 97 PRO A CA 1
ATOM 724 C C . PRO A 1 97 ? 1.550 3.814 -13.609 1.00 94.31 97 PRO A C 1
ATOM 726 O O . PRO A 1 97 ? 1.445 3.838 -12.386 1.00 94.31 97 PRO A O 1
ATOM 729 N N . GLY A 1 98 ? 0.879 4.675 -14.379 1.00 94.75 98 GLY A N 1
ATOM 730 C CA . GLY A 1 98 ? 0.026 5.733 -13.814 1.00 94.75 98 GLY A CA 1
ATOM 731 C C . GLY A 1 98 ? -1.128 5.219 -12.939 1.00 94.75 98 GLY A C 1
ATOM 732 O O . GLY A 1 98 ? -1.544 5.915 -12.016 1.00 94.75 98 GLY A O 1
ATOM 733 N N . ASP A 1 99 ? -1.602 3.986 -13.174 1.00 95.12 99 ASP A N 1
ATOM 734 C CA . ASP A 1 99 ? -2.619 3.327 -12.334 1.00 95.12 99 ASP A CA 1
ATOM 735 C C . ASP A 1 99 ? -2.132 3.175 -10.879 1.00 95.12 99 ASP A C 1
ATOM 737 O O . ASP A 1 99 ? -2.901 3.373 -9.947 1.00 95.12 99 ASP A O 1
ATOM 741 N N . ILE A 1 100 ? -0.834 2.925 -10.658 1.00 96.00 100 ILE A N 1
ATOM 742 C CA . ILE A 1 100 ? -0.258 2.812 -9.308 1.00 96.00 100 ILE A CA 1
ATOM 743 C C . ILE A 1 100 ? -0.341 4.141 -8.551 1.00 96.00 100 ILE A C 1
ATOM 745 O O . ILE A 1 100 ? -0.696 4.158 -7.374 1.00 96.00 100 ILE A O 1
ATOM 749 N N . VAL A 1 101 ? -0.044 5.259 -9.219 1.00 96.25 101 VAL A N 1
ATOM 750 C CA . VAL A 1 101 ? -0.129 6.596 -8.607 1.00 96.25 101 VAL A CA 1
ATOM 751 C C . VAL A 1 101 ? -1.579 6.942 -8.274 1.00 96.25 101 VAL A C 1
ATOM 753 O O . VAL A 1 101 ? -1.854 7.462 -7.194 1.00 96.25 101 VAL A O 1
ATOM 756 N N . TRP A 1 102 ? -2.514 6.601 -9.164 1.00 97.19 102 TRP A N 1
ATOM 757 C CA . TRP A 1 102 ? -3.943 6.777 -8.909 1.00 97.19 102 TRP A CA 1
ATOM 758 C C . TRP A 1 102 ? -4.413 5.969 -7.693 1.00 97.19 102 TRP A C 1
ATOM 760 O O . TRP A 1 102 ? -5.083 6.514 -6.817 1.00 97.19 102 TRP A O 1
ATOM 770 N N . TRP A 1 103 ? -4.019 4.696 -7.590 1.00 97.94 103 TRP A N 1
ATOM 771 C CA . TRP A 1 103 ? -4.359 3.861 -6.436 1.00 97.94 103 TRP A CA 1
ATOM 772 C C . TRP A 1 103 ? -3.736 4.364 -5.132 1.00 97.94 103 TRP A C 1
ATOM 774 O O . TRP A 1 103 ? -4.387 4.291 -4.090 1.00 97.94 103 TRP A O 1
ATOM 784 N N . ALA A 1 104 ? -2.521 4.919 -5.174 1.00 97.44 104 ALA A N 1
ATOM 785 C CA . ALA A 1 104 ? -1.891 5.524 -4.004 1.00 97.44 104 ALA A CA 1
ATOM 786 C C . ALA A 1 104 ? -2.693 6.719 -3.470 1.00 97.44 104 ALA A C 1
ATOM 788 O O . ALA A 1 104 ? -2.931 6.807 -2.265 1.00 97.44 104 ALA A O 1
ATOM 789 N N . ASP A 1 105 ? -3.140 7.607 -4.362 1.00 97.75 105 ASP A N 1
ATOM 790 C CA . ASP A 1 105 ? -3.994 8.747 -4.016 1.00 97.75 105 ASP A CA 1
ATOM 791 C C . ASP A 1 105 ? -5.364 8.287 -3.489 1.00 97.75 105 ASP A C 1
ATOM 793 O O . ASP A 1 105 ? -5.785 8.695 -2.404 1.00 97.75 105 ASP A O 1
ATOM 797 N N . TYR A 1 106 ? -6.023 7.362 -4.193 1.00 97.69 106 TYR A N 1
ATOM 798 C CA . TYR A 1 106 ? -7.303 6.790 -3.768 1.00 97.69 106 TYR A CA 1
ATOM 799 C C . TYR A 1 106 ? -7.222 6.172 -2.365 1.00 97.69 106 TYR A C 1
ATOM 801 O O . TYR A 1 106 ? -8.038 6.478 -1.491 1.00 97.69 106 TYR A O 1
ATOM 809 N N . PHE A 1 107 ? -6.218 5.325 -2.130 1.00 98.00 107 PHE A N 1
ATOM 810 C CA . PHE A 1 107 ? -6.027 4.660 -0.848 1.00 98.00 107 PHE A CA 1
ATOM 811 C C . PHE A 1 107 ? -5.753 5.671 0.271 1.00 98.00 107 PHE A C 1
ATOM 813 O O . PHE A 1 107 ? -6.364 5.592 1.339 1.00 98.00 107 PHE A O 1
ATOM 820 N N . ALA A 1 108 ? -4.905 6.672 0.010 1.00 97.50 108 ALA A N 1
ATOM 821 C CA . ALA A 1 108 ? -4.631 7.739 0.962 1.00 97.50 108 ALA A CA 1
ATOM 822 C C . ALA A 1 108 ? -5.905 8.503 1.345 1.00 97.50 108 ALA A C 1
ATOM 824 O O . ALA A 1 108 ? -6.180 8.676 2.532 1.00 97.50 108 ALA A O 1
ATOM 825 N N . GLN A 1 109 ? -6.733 8.887 0.369 1.00 97.25 109 GLN A N 1
ATOM 826 C CA . GLN A 1 109 ? -8.015 9.550 0.624 1.00 97.25 109 GLN A CA 1
ATOM 827 C C . GLN A 1 109 ? -8.967 8.682 1.453 1.00 97.25 109 GLN A C 1
ATOM 829 O O . GLN A 1 109 ? -9.675 9.192 2.325 1.00 97.25 109 GLN A O 1
ATOM 834 N N . THR A 1 110 ? -9.008 7.370 1.218 1.00 96.38 110 THR A N 1
ATOM 835 C CA . THR A 1 110 ? -9.811 6.457 2.041 1.00 96.38 110 THR A CA 1
ATOM 836 C C . THR A 1 110 ? -9.313 6.414 3.484 1.00 96.38 110 THR A C 1
ATOM 838 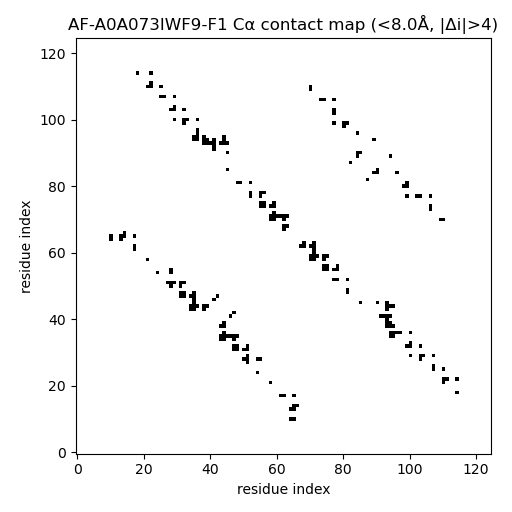O O . THR A 1 110 ? -10.123 6.532 4.407 1.00 96.38 110 THR A O 1
ATOM 841 N N . CYS A 1 111 ? -8.002 6.321 3.706 1.00 96.50 111 CYS A N 1
ATOM 842 C C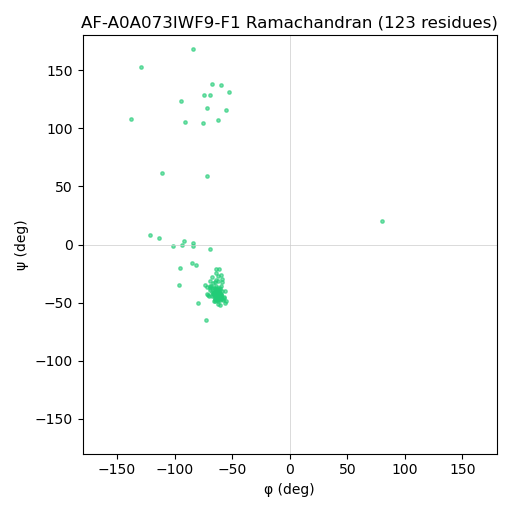A . CYS A 1 111 ? -7.442 6.340 5.054 1.00 96.50 111 CYS A CA 1
ATOM 843 C C . CYS A 1 111 ? -7.650 7.687 5.763 1.00 96.50 111 CYS A C 1
ATOM 845 O O . CYS A 1 111 ? -8.018 7.695 6.936 1.00 96.50 111 CYS A O 1
ATOM 847 N N . TYR A 1 112 ? -7.477 8.818 5.074 1.00 95.62 112 TYR A N 1
ATOM 848 C CA . TYR A 1 112 ? -7.687 10.139 5.676 1.00 95.62 112 TYR A CA 1
ATOM 849 C C . TYR A 1 112 ? -9.142 10.368 6.091 1.00 95.62 112 TYR A C 1
ATOM 851 O O . TYR A 1 112 ? -9.379 10.837 7.201 1.00 95.62 112 TYR A O 1
ATOM 859 N N . ARG A 1 113 ? -10.121 9.921 5.293 1.00 95.50 113 ARG A N 1
ATOM 860 C CA . ARG A 1 113 ? -11.540 9.957 5.695 1.00 95.50 113 ARG A CA 1
ATOM 861 C C . ARG A 1 113 ? -11.802 9.172 6.984 1.00 95.50 113 ARG A C 1
ATOM 863 O O . ARG A 1 113 ? -12.573 9.621 7.831 1.00 95.50 113 ARG A O 1
ATOM 870 N N . LEU A 1 114 ? -11.158 8.015 7.155 1.00 93.44 114 LEU A N 1
ATOM 871 C CA . LEU A 1 114 ? -11.255 7.243 8.397 1.00 93.44 114 LEU A CA 1
ATOM 872 C C . LEU A 1 114 ? -10.636 8.005 9.582 1.00 93.44 114 LEU A C 1
ATOM 874 O O . LEU A 1 114 ? -11.257 8.102 10.644 1.00 93.44 114 LEU A O 1
ATOM 878 N N . LEU A 1 115 ? -9.442 8.569 9.404 1.00 92.69 115 LEU A N 1
ATOM 879 C CA . LEU A 1 115 ? -8.746 9.331 10.445 1.00 92.69 115 LEU A CA 1
ATOM 880 C C . LEU A 1 115 ? -9.564 10.549 10.905 1.00 92.69 115 LEU A C 1
ATOM 882 O O . LEU A 1 115 ? -9.743 10.742 12.106 1.00 92.69 115 LEU A O 1
ATOM 886 N N . GLU A 1 116 ? -10.135 11.310 9.970 1.00 92.25 116 GLU A N 1
ATOM 887 C CA . GLU A 1 116 ? -11.004 12.462 10.259 1.00 92.25 116 GLU A CA 1
A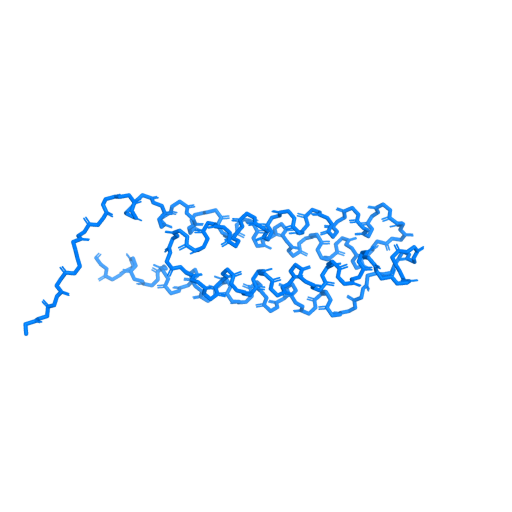TOM 888 C C . GLU A 1 116 ? -12.270 12.062 11.028 1.00 92.25 116 GLU A C 1
ATOM 890 O O . GLU A 1 116 ? -12.651 12.725 12.000 1.00 92.25 116 GLU A O 1
ATOM 895 N N . SER A 1 117 ? -12.907 10.951 10.634 1.00 88.75 117 SER A N 1
ATOM 896 C CA . SER A 1 117 ? -14.085 10.439 11.344 1.00 88.75 117 SER A CA 1
ATOM 897 C C . SER A 1 117 ? -13.755 10.047 12.788 1.00 88.75 117 SER A C 1
ATOM 899 O O . SER A 1 117 ? -14.501 10.376 13.705 1.00 88.75 117 SER A O 1
ATOM 901 N N . THR A 1 118 ? -12.579 9.454 13.009 1.00 82.81 118 THR A N 1
ATOM 902 C CA . THR A 1 118 ? -12.140 9.017 14.341 1.00 82.81 118 THR A CA 1
ATOM 903 C C . THR A 1 118 ? -11.770 10.203 15.239 1.00 82.81 118 THR A C 1
ATOM 905 O O . THR A 1 118 ? -12.048 10.183 16.434 1.00 82.81 118 THR A O 1
ATOM 908 N N . GLN A 1 119 ? -11.174 11.265 14.684 1.00 76.38 119 GLN A N 1
ATOM 909 C CA . GLN A 1 119 ? -10.857 12.491 15.431 1.00 76.38 119 GLN A CA 1
ATOM 910 C C . GLN A 1 119 ? -12.115 13.271 15.836 1.00 76.38 119 GLN A C 1
ATOM 912 O O . GLN A 1 119 ? -12.159 13.842 16.926 1.00 76.38 119 GLN A O 1
ATOM 917 N N . SER A 1 120 ? -13.144 13.264 14.984 1.00 70.94 120 SER A N 1
ATOM 918 C CA . SER A 1 120 ? -14.425 13.918 15.269 1.00 70.94 120 SER A CA 1
ATOM 919 C C . SER A 1 120 ? -15.133 13.281 16.469 1.00 70.94 120 SER A C 1
ATOM 921 O O . SER A 1 120 ? -15.632 14.002 17.329 1.00 70.94 120 SER A O 1
ATOM 923 N N . ASP A 1 121 ? -15.098 11.952 16.593 1.00 61.78 121 ASP A N 1
ATOM 924 C CA . ASP A 1 121 ? -15.713 11.236 17.720 1.00 61.78 121 ASP A CA 1
ATOM 925 C C . ASP A 1 121 ? -15.004 11.495 19.065 1.00 61.78 121 ASP A C 1
ATOM 927 O O . ASP A 1 121 ? -15.642 11.480 20.115 1.00 61.78 121 ASP A O 1
ATOM 931 N N . GLN A 1 122 ? -13.699 11.793 19.054 1.00 58.50 122 GLN A N 1
ATOM 932 C CA . GLN A 1 122 ? -12.922 12.112 20.263 1.00 58.50 122 GLN A CA 1
ATOM 933 C C . GLN A 1 122 ? -13.088 13.573 20.728 1.00 58.50 122 GLN A C 1
ATOM 935 O O . GLN A 1 122 ? -12.764 13.892 21.868 1.00 58.50 122 GLN A O 1
ATOM 940 N N . ALA A 1 123 ? -13.575 14.474 19.865 1.00 58.47 123 ALA A N 1
ATOM 941 C CA . ALA A 1 123 ? -13.756 15.894 20.187 1.00 58.47 123 ALA A CA 1
ATOM 942 C C . ALA A 1 123 ? -15.089 16.206 20.900 1.00 58.47 123 ALA A C 1
ATOM 944 O O . ALA A 1 123 ? -15.237 17.284 21.478 1.00 58.47 123 ALA A O 1
ATOM 945 N N . PHE A 1 124 ? -16.052 15.278 20.862 1.00 46.41 124 PHE A N 1
ATOM 946 C CA . PHE A 1 124 ? -17.394 15.433 21.442 1.00 46.41 124 PHE A CA 1
ATOM 947 C C . PHE A 1 124 ? -17.742 14.371 22.506 1.00 46.41 124 PHE A C 1
ATOM 949 O O . PHE A 1 124 ? -18.900 14.307 22.927 1.00 46.41 124 PHE A O 1
ATOM 956 N N . GLY A 1 125 ? -16.769 13.549 22.921 1.00 44.28 125 GLY A N 1
ATOM 957 C CA . GLY A 1 125 ? -16.912 12.475 23.917 1.00 44.28 125 GLY A CA 1
ATOM 958 C C . GLY A 1 125 ? -16.462 12.855 25.321 1.00 44.28 125 GLY A C 1
ATOM 959 O O . GLY A 1 125 ? -15.464 13.598 25.445 1.00 44.28 125 GLY A O 1
#

Organism: NCBI:txid1300350

Foldseek 3Di:
DDDPDDDDVVLVVLQVVLLVCLLVLLVLLLVLLVQLQPWPALCSNLVSLVVNLVSLCVNLVSCVVNVNNVLNVLSVVLNVVSCCCCVDPCSRPSHRDPVNNVSSVVSSVVSVVVSVVVVVVVVVD

Solvent-accessible surface area (backbone atoms only — not comparable to full-atom values): 6696 Å² total; per-residue (Å²): 132,84,82,75,75,77,87,54,72,67,50,70,55,43,35,59,55,51,61,70,47,44,63,60,50,43,53,50,34,42,49,19,41,49,44,10,60,74,18,85,36,50,65,42,17,55,50,22,47,50,55,28,41,56,52,30,54,51,46,25,56,49,24,48,72,47,72,37,53,66,60,14,50,54,28,47,56,47,38,55,54,51,48,55,42,66,77,32,99,54,46,89,45,42,62,53,59,70,68,55,48,52,46,37,52,53,51,40,55,55,52,49,55,50,52,54,54,56,54,55,57,64,76,78,105

Nearest PDB structures (foldseek):
  6rz8-assembly1_A  TM=6.903E-01  e=4.965E-01  Homo sapiens
  9d3e-assembly1_A  TM=6.556E-01  e=7.846E-01  Homo sapiens
  8pwn-assembly1_A  TM=6.185E-01  e=1.862E+00  Homo sapiens
  5k2a-assembly1_A  TM=6.664E-01  e=3.795E+00  unclassified
  7c61-assembly1_A  TM=6.353E-01  e=7.734E+00  Homo sapiens

Mean predicted aligned error: 6.14 Å

pLDDT: mean 89.48, std 14.11, range [37.12, 98.5]

Radius of gyration: 16.87 Å; Cα contacts (8 Å, |Δi|>4): 125; chains: 1; bounding box: 50×26×45 Å